Protein AF-A0A2E1YFL0-F1 (afdb_monomer)

Foldseek 3Di:
DPPPPVVPVPPCPCVVPDPPPPQDPVSVVVVVCVVPVPVVVVVVVVVCVVCVVVVNVCVVVVPD

Secondary structure (DSSP, 8-state):
-PPP------TTTTTTSPPTT---HHHHHHHHHHHHHHHHHHHHHHHHHHHHHTT-HHHHHT--

Solvent-accessible surface area (backbone atoms only — not comparable to full-atom values): 4091 Å² total; per-residue (Å²): 131,82,78,77,74,78,78,62,72,60,89,61,80,56,67,86,50,76,66,92,80,72,63,50,72,65,58,50,50,52,52,51,43,56,71,60,43,48,63,53,51,52,53,50,53,52,53,51,52,50,32,49,76,68,70,44,43,46,76,74,70,70,63,124

Mean predicted aligned error: 12.07 Å

pLDDT: mean 80.81, std 11.32, range [45.44, 95.44]

Structure (mmCIF, N/CA/C/O backbone):
data_AF-A0A2E1YFL0-F1
#
_entry.id   AF-A0A2E1YFL0-F1
#
loop_
_atom_site.group_PDB
_atom_site.id
_atom_site.type_symbol
_atom_site.label_atom_id
_atom_site.label_alt_id
_atom_site.label_comp_id
_atom_site.label_asym_id
_atom_site.label_entity_id
_atom_site.label_seq_id
_atom_site.pdbx_PDB_ins_code
_atom_site.Cartn_x
_atom_site.Cartn_y
_atom_site.Cartn_z
_atom_site.occupancy
_atom_site.B_iso_or_equiv
_atom_site.auth_seq_id
_atom_site.auth_comp_id
_atom_site.auth_asym_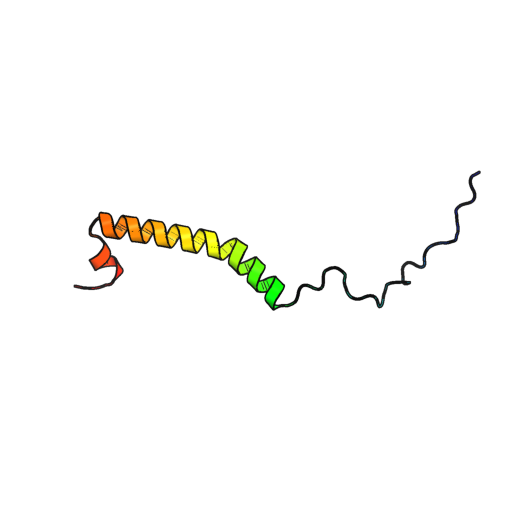id
_atom_site.auth_atom_id
_atom_site.pdbx_PDB_model_num
ATOM 1 N N . MET A 1 1 ? -39.936 26.034 31.129 1.00 45.44 1 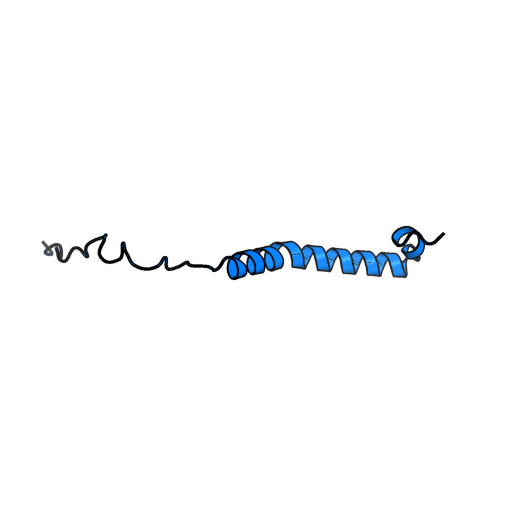MET A N 1
ATOM 2 C CA . MET A 1 1 ? -38.593 25.447 31.313 1.00 45.44 1 MET A CA 1
ATOM 3 C C . MET A 1 1 ? -38.714 23.955 31.084 1.00 45.44 1 MET A C 1
ATOM 5 O O . MET A 1 1 ? -39.378 23.284 31.862 1.00 45.44 1 MET A O 1
ATOM 9 N N . THR A 1 2 ? -38.191 23.466 29.965 1.00 63.09 2 THR A N 1
ATOM 10 C CA . THR A 1 2 ? -38.151 22.039 29.631 1.00 63.09 2 THR A CA 1
ATOM 11 C C . THR A 1 2 ? -37.278 21.354 30.681 1.00 63.09 2 THR A C 1
ATOM 13 O O . THR A 1 2 ? -36.135 21.766 30.868 1.00 63.09 2 THR A O 1
ATOM 16 N N . ARG A 1 3 ? -37.827 20.394 31.440 1.00 66.62 3 ARG A N 1
ATOM 17 C CA . ARG A 1 3 ? -37.046 19.583 32.390 1.00 66.62 3 ARG A CA 1
ATOM 18 C C . ARG A 1 3 ? -35.863 18.999 31.615 1.00 66.62 3 ARG A C 1
ATOM 20 O O . ARG A 1 3 ? -36.092 18.326 30.616 1.00 66.62 3 ARG A O 1
ATOM 27 N N . ILE A 1 4 ? -34.635 19.287 32.046 1.00 63.00 4 ILE A N 1
ATOM 28 C CA . ILE A 1 4 ? -33.459 18.548 31.583 1.00 63.00 4 ILE A CA 1
ATOM 29 C C . ILE A 1 4 ? -33.757 17.090 31.924 1.00 63.00 4 ILE A C 1
ATOM 31 O O . ILE A 1 4 ? -34.065 16.783 33.076 1.00 63.00 4 ILE A O 1
ATOM 35 N N . ASP A 1 5 ? -33.799 16.235 30.909 1.00 63.81 5 ASP A N 1
ATOM 36 C CA . ASP A 1 5 ? -33.979 14.804 31.093 1.00 63.81 5 ASP A CA 1
ATOM 37 C C . ASP A 1 5 ? -32.706 14.281 31.763 1.00 63.81 5 ASP A C 1
ATOM 39 O O . ASP A 1 5 ? -31.707 14.009 31.107 1.00 63.81 5 ASP A O 1
ATOM 43 N N . VAL A 1 6 ? -32.722 14.246 33.101 1.00 60.16 6 VAL A N 1
ATOM 44 C CA . VAL A 1 6 ? -31.625 13.745 33.949 1.00 60.16 6 VAL A CA 1
ATOM 45 C C . VAL A 1 6 ? -31.581 12.214 33.938 1.00 60.16 6 VAL A C 1
ATOM 47 O O . VAL A 1 6 ? -30.938 11.597 34.784 1.00 60.16 6 VAL A O 1
ATOM 50 N N . THR A 1 7 ? -32.207 11.574 32.948 1.00 62.88 7 THR A N 1
ATOM 51 C CA . THR A 1 7 ? -31.734 10.278 32.462 1.00 62.88 7 THR A CA 1
ATOM 52 C C . THR A 1 7 ? -30.420 10.513 31.713 1.00 62.88 7 THR A C 1
ATOM 54 O O . THR A 1 7 ? -30.297 10.258 30.516 1.00 62.88 7 THR A O 1
ATOM 57 N N . ASP A 1 8 ? -29.449 11.092 32.420 1.00 59.97 8 ASP A N 1
ATOM 58 C CA . ASP A 1 8 ? -28.097 11.291 31.942 1.00 59.97 8 ASP A CA 1
ATOM 59 C C . ASP A 1 8 ? -27.566 9.882 31.729 1.00 59.97 8 ASP A C 1
ATOM 61 O O . ASP A 1 8 ? -27.379 9.118 32.682 1.00 59.97 8 ASP A O 1
ATOM 65 N N . LYS A 1 9 ? -27.510 9.467 30.461 1.00 70.50 9 LYS A N 1
ATOM 66 C CA . LYS A 1 9 ? -26.965 8.168 30.094 1.00 70.50 9 LYS A CA 1
ATOM 67 C C . LYS A 1 9 ? -25.571 8.148 30.678 1.00 70.50 9 LYS A C 1
ATOM 69 O O . LYS A 1 9 ? -24.725 8.898 30.202 1.00 70.50 9 LYS A O 1
ATOM 74 N N . ASP A 1 10 ? -25.384 7.314 31.697 1.00 79.06 10 ASP A N 1
ATOM 75 C CA . ASP A 1 10 ? -24.106 7.159 32.368 1.00 79.06 10 ASP A CA 1
ATOM 76 C C . ASP A 1 10 ? -23.003 7.097 31.295 1.00 79.06 10 ASP A C 1
ATOM 78 O O . ASP A 1 10 ? -23.031 6.193 30.446 1.00 79.06 10 ASP A O 1
ATOM 82 N N . PRO A 1 11 ? -22.079 8.078 31.265 1.00 74.88 11 PRO A N 1
ATOM 83 C CA . PRO A 1 11 ? -21.054 8.151 30.232 1.00 74.88 11 PRO A CA 1
ATOM 84 C C . PRO A 1 11 ? -20.127 6.929 30.264 1.00 74.88 11 PRO A C 1
ATOM 86 O O . PRO A 1 11 ? -19.430 6.668 29.283 1.00 74.88 11 PRO A O 1
ATOM 89 N N . PHE A 1 12 ? -20.160 6.149 31.350 1.00 79.88 12 PHE A N 1
ATOM 90 C CA . PHE A 1 12 ? -19.417 4.910 31.533 1.00 79.88 12 PHE A CA 1
ATOM 91 C C . PHE A 1 12 ? -20.251 3.641 31.324 1.00 79.88 12 PHE A C 1
ATOM 93 O O . PHE A 1 12 ? -19.695 2.550 31.397 1.00 79.88 12 PHE A O 1
ATOM 100 N N . ALA A 1 13 ? -21.536 3.735 30.959 1.00 83.19 13 ALA A N 1
ATOM 101 C CA . ALA A 1 13 ? -22.381 2.561 30.694 1.00 83.19 13 ALA A CA 1
ATOM 102 C C . ALA A 1 13 ? -21.818 1.627 29.604 1.00 83.19 13 ALA A C 1
ATOM 104 O O . ALA A 1 13 ? -22.181 0.457 29.538 1.00 83.19 13 ALA A O 1
ATOM 105 N N . ASN A 1 14 ? -20.937 2.149 28.743 1.00 78.00 14 ASN A N 1
ATOM 106 C CA . ASN A 1 14 ? -20.238 1.399 27.700 1.00 78.00 14 ASN A CA 1
ATOM 107 C C . ASN A 1 14 ? -18.710 1.412 27.889 1.00 78.00 14 ASN A C 1
ATOM 109 O O . ASN A 1 14 ? -17.988 1.186 26.922 1.00 78.00 14 ASN A O 1
ATOM 113 N N . ALA A 1 15 ? -18.199 1.711 29.088 1.00 79.75 15 ALA A N 1
ATOM 114 C CA . ALA A 1 15 ? -16.755 1.757 29.345 1.00 79.75 15 ALA A CA 1
ATOM 115 C C . ALA A 1 15 ? -16.083 0.389 29.135 1.00 79.75 15 ALA A C 1
ATOM 117 O O . ALA A 1 15 ? -14.956 0.331 28.650 1.00 79.75 15 ALA A O 1
ATOM 118 N N . ASP A 1 16 ? -16.813 -0.690 29.426 1.00 81.00 16 ASP A N 1
ATOM 119 C CA . ASP A 1 16 ? -16.372 -2.072 29.212 1.00 81.00 16 ASP A CA 1
ATOM 120 C C . ASP A 1 16 ? -16.767 -2.624 27.832 1.00 81.00 16 ASP A C 1
ATOM 122 O O . ASP A 1 16 ? -16.473 -3.777 27.510 1.00 81.00 16 ASP A O 1
ATOM 126 N N . ALA A 1 17 ? -17.465 -1.835 27.007 1.00 82.94 17 ALA A N 1
ATOM 127 C CA . ALA A 1 17 ? -17.832 -2.269 25.668 1.00 82.94 17 ALA A CA 1
ATOM 128 C C . ALA A 1 17 ? -16.579 -2.362 24.793 1.00 82.94 17 ALA A C 1
ATOM 130 O O . ALA A 1 17 ? -15.703 -1.495 24.826 1.00 82.94 17 ALA A O 1
ATOM 131 N N . GLU A 1 18 ? -16.508 -3.412 23.977 1.00 80.25 18 GLU A N 1
ATOM 132 C CA . GLU A 1 18 ? -15.400 -3.586 23.049 1.00 80.25 18 GLU A CA 1
ATOM 133 C C . GLU A 1 18 ? -15.284 -2.356 22.128 1.00 80.25 18 GLU A C 1
ATOM 135 O O . GLU A 1 18 ? -16.311 -1.853 21.648 1.00 80.25 18 GLU A O 1
ATOM 140 N N . PRO A 1 19 ? -14.062 -1.841 21.873 1.00 77.88 19 PRO A N 1
ATOM 141 C CA . PRO A 1 19 ? -13.875 -0.702 20.992 1.00 77.88 19 PRO A CA 1
ATOM 142 C C . PRO A 1 19 ? -14.578 -0.948 19.661 1.00 77.88 19 PRO A C 1
ATOM 144 O O . PRO A 1 19 ? -14.297 -1.918 18.960 1.00 77.88 19 PRO A O 1
ATOM 147 N N . LYS A 1 20 ? -15.489 -0.043 19.296 1.00 72.69 20 LYS A N 1
ATOM 148 C CA . LYS A 1 20 ? -16.285 -0.153 18.064 1.00 72.69 20 LYS A CA 1
ATOM 149 C C . LYS A 1 20 ? -15.414 -0.278 16.805 1.00 72.69 20 LYS A C 1
ATOM 151 O O . LYS A 1 20 ? -15.834 -0.886 15.826 1.00 72.69 20 LYS A O 1
ATOM 156 N N . ASP A 1 21 ? -14.195 0.254 16.876 1.00 70.88 21 ASP A N 1
ATOM 157 C CA . ASP A 1 21 ? -13.163 0.175 15.846 1.00 70.88 21 ASP A CA 1
ATOM 158 C C . ASP A 1 21 ? -12.090 -0.883 16.164 1.00 70.88 21 ASP A C 1
ATOM 160 O O . ASP A 1 21 ? -10.903 -0.663 15.909 1.00 70.88 21 ASP A O 1
ATOM 164 N N . ASN A 1 22 ? -12.469 -2.044 16.711 1.00 72.38 22 ASN A N 1
ATOM 165 C CA . ASN A 1 22 ? -11.545 -3.169 16.834 1.00 72.38 22 ASN A CA 1
ATOM 166 C C . ASN A 1 22 ? -11.225 -3.742 15.440 1.00 72.38 22 ASN A C 1
ATOM 168 O O . ASN A 1 22 ? -11.848 -4.681 14.943 1.00 72.38 22 ASN A O 1
ATOM 172 N N . VAL A 1 23 ? -10.256 -3.130 14.761 1.00 75.44 23 VAL A N 1
ATOM 173 C CA . VAL A 1 23 ? -9.644 -3.688 13.557 1.00 75.44 23 VAL A CA 1
ATOM 174 C C . VAL A 1 23 ? -8.581 -4.674 14.008 1.00 75.44 23 VAL A C 1
ATOM 176 O O . VAL A 1 23 ? -7.593 -4.293 14.633 1.00 75.44 23 VAL A O 1
ATOM 179 N N . THR A 1 24 ? -8.756 -5.946 13.651 1.00 85.69 24 THR A N 1
ATOM 180 C CA . THR A 1 24 ? -7.715 -6.955 13.866 1.00 85.69 24 THR A CA 1
ATOM 181 C C . THR A 1 24 ? -6.399 -6.498 13.232 1.00 85.69 24 THR A C 1
ATOM 183 O O . THR A 1 24 ? -6.398 -5.782 12.225 1.00 85.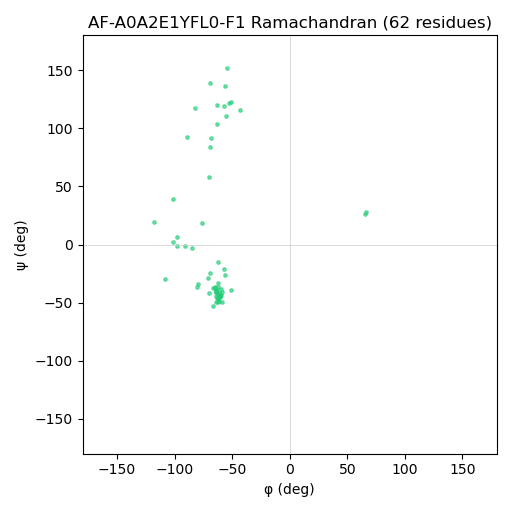69 24 THR A O 1
ATOM 186 N N . ALA A 1 25 ? -5.261 -6.947 13.772 1.00 86.00 25 ALA A N 1
ATOM 187 C CA . ALA A 1 25 ? -3.947 -6.623 13.209 1.00 86.00 25 ALA A CA 1
ATOM 188 C C . ALA A 1 25 ? -3.881 -6.928 11.697 1.00 86.00 25 ALA A C 1
ATOM 190 O O . ALA A 1 25 ? -3.380 -6.126 10.911 1.00 86.00 25 ALA A O 1
ATOM 191 N N . LEU A 1 26 ? -4.487 -8.039 11.264 1.00 87.38 26 LEU A N 1
ATOM 192 C CA . LEU A 1 26 ? -4.618 -8.397 9.848 1.00 87.38 26 LEU A CA 1
ATOM 193 C C . LEU A 1 26 ? -5.472 -7.395 9.050 1.00 87.38 26 LEU A C 1
ATOM 195 O O . LEU A 1 26 ? -5.114 -7.028 7.927 1.00 87.38 26 LEU A O 1
ATOM 199 N N . GLY A 1 27 ? -6.577 -6.911 9.619 1.00 87.81 27 GLY A N 1
ATOM 200 C CA . GLY A 1 27 ? -7.405 -5.858 9.024 1.00 87.81 27 GLY A CA 1
ATOM 201 C C . GLY A 1 27 ? -6.656 -4.531 8.864 1.00 87.81 27 GLY A C 1
ATOM 202 O O . GLY A 1 27 ? -6.814 -3.845 7.855 1.00 87.81 27 GLY A O 1
ATOM 203 N N . PHE A 1 28 ? -5.787 -4.193 9.816 1.00 88.75 28 PHE A N 1
ATOM 204 C CA . PHE A 1 28 ? -4.924 -3.017 9.722 1.00 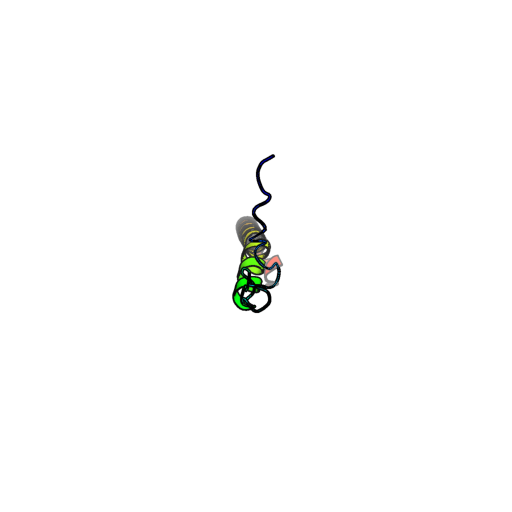88.75 28 PHE A CA 1
ATOM 205 C C . PHE A 1 28 ? -3.881 -3.160 8.603 1.00 88.75 28 PHE A C 1
ATOM 207 O O . PHE A 1 28 ? -3.807 -2.310 7.711 1.00 88.75 28 PHE A O 1
ATOM 214 N N . PHE A 1 29 ? -3.115 -4.255 8.596 1.00 90.81 29 PHE A N 1
ATOM 215 C CA . PHE A 1 29 ? -2.055 -4.458 7.603 1.00 90.81 29 PHE A CA 1
ATOM 216 C C . PHE A 1 29 ? -2.594 -4.627 6.182 1.00 90.81 29 PHE A C 1
ATOM 218 O O . PHE A 1 29 ? -2.012 -4.083 5.247 1.00 90.81 29 PHE A O 1
ATOM 225 N N . SER A 1 30 ? -3.730 -5.303 5.998 1.00 90.06 30 SER A N 1
ATOM 226 C CA . SER A 1 30 ? -4.364 -5.414 4.676 1.00 90.06 30 SER A CA 1
ATOM 227 C C . SER A 1 30 ? -4.750 -4.045 4.108 1.00 90.06 30 SER A C 1
ATOM 229 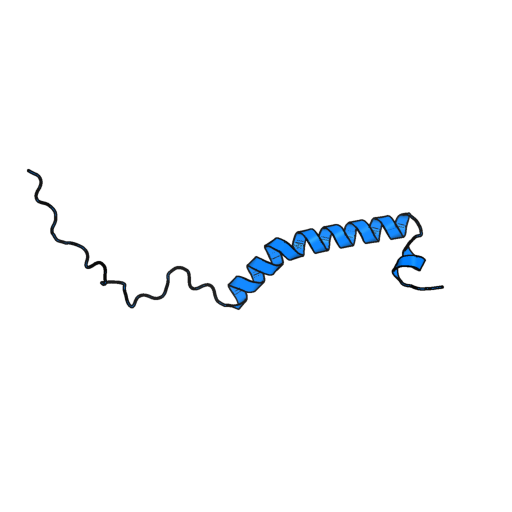O O . SER A 1 30 ? -4.424 -3.748 2.959 1.00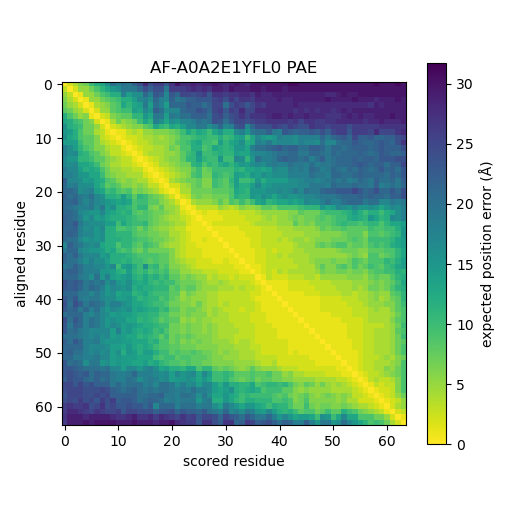 90.06 30 SER A O 1
ATOM 231 N N . ARG A 1 31 ? -5.351 -3.157 4.913 1.00 87.81 31 ARG A N 1
ATOM 232 C CA . ARG A 1 31 ? -5.661 -1.776 4.496 1.00 87.81 31 ARG A CA 1
ATOM 233 C C . ARG A 1 31 ? -4.401 -0.970 4.189 1.00 87.81 31 ARG A C 1
ATOM 235 O O . ARG A 1 31 ? -4.391 -0.215 3.219 1.00 87.81 31 ARG A O 1
ATOM 242 N N . LEU A 1 32 ? -3.342 -1.141 4.980 1.00 89.31 32 LEU A N 1
ATOM 243 C CA . LEU A 1 32 ? -2.056 -0.477 4.759 1.00 89.31 32 LEU A CA 1
ATOM 244 C C . LEU A 1 32 ? -1.433 -0.895 3.416 1.00 89.31 32 LEU A C 1
ATOM 246 O O . LEU A 1 32 ? -1.063 -0.040 2.609 1.00 89.31 32 LEU A O 1
ATOM 250 N N . ILE A 1 33 ? -1.370 -2.202 3.151 1.00 90.50 33 ILE A N 1
ATOM 251 C CA . ILE A 1 33 ? -0.811 -2.764 1.915 1.00 90.50 33 ILE A CA 1
ATOM 252 C C . ILE A 1 33 ? -1.643 -2.340 0.707 1.00 90.50 33 ILE A C 1
ATOM 254 O O . 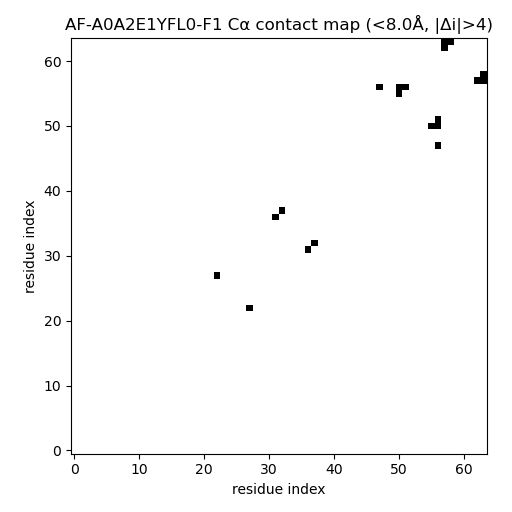ILE A 1 33 ? -1.082 -1.918 -0.300 1.00 90.50 33 ILE A O 1
ATOM 258 N N . LEU A 1 34 ? -2.972 -2.388 0.795 1.00 88.06 34 LEU A N 1
ATOM 259 C CA . LEU A 1 34 ? -3.830 -1.959 -0.310 1.00 88.06 34 LEU A CA 1
ATOM 260 C C . LEU A 1 34 ? -3.670 -0.464 -0.609 1.00 88.06 34 LEU A C 1
ATOM 262 O O . LEU A 1 34 ? -3.604 -0.078 -1.773 1.00 88.06 34 LEU A O 1
ATOM 266 N N . ARG A 1 35 ? -3.553 0.380 0.423 1.00 85.38 35 ARG A N 1
ATOM 267 C CA . ARG A 1 35 ? -3.458 1.834 0.247 1.00 85.38 35 ARG A CA 1
ATOM 268 C C . ARG A 1 35 ? -2.133 2.278 -0.367 1.00 85.38 35 ARG A C 1
ATOM 270 O O . ARG A 1 35 ? -2.134 3.165 -1.216 1.00 85.38 35 ARG A O 1
ATOM 277 N N . PHE A 1 36 ? -1.019 1.686 0.056 1.00 87.06 36 PHE A N 1
ATOM 278 C CA . PHE A 1 36 ? 0.318 2.140 -0.347 1.00 87.06 36 PHE A CA 1
ATOM 279 C C . PHE A 1 36 ? 1.028 1.189 -1.316 1.00 87.06 36 PHE A C 1
ATOM 281 O O . PHE A 1 36 ? 1.818 1.632 -2.148 1.00 87.06 36 PHE A O 1
ATOM 288 N N . GLY A 1 37 ? 0.740 -0.109 -1.243 1.00 89.62 37 GLY A N 1
ATOM 289 C CA . GLY A 1 37 ? 1.366 -1.140 -2.067 1.00 89.62 37 GLY A CA 1
ATOM 290 C C . GLY A 1 37 ? 0.769 -1.249 -3.466 1.00 89.62 37 GLY A C 1
ATOM 291 O O . GLY A 1 37 ? 1.517 -1.441 -4.419 1.00 89.62 37 GLY A O 1
ATOM 292 N N . PHE A 1 38 ? -0.547 -1.070 -3.625 1.00 88.75 38 PHE A N 1
ATOM 293 C CA . PHE A 1 38 ? -1.210 -1.295 -4.916 1.00 88.75 38 PHE A CA 1
ATOM 294 C C . PHE A 1 38 ? -0.728 -0.332 -6.012 1.00 88.75 38 PHE A C 1
ATOM 296 O O . PHE A 1 38 ? -0.320 -0.766 -7.087 1.00 88.75 38 PHE A O 1
ATOM 303 N N . TYR A 1 39 ? -0.688 0.973 -5.727 1.00 87.25 39 TYR A N 1
ATOM 304 C CA . TYR A 1 39 ? -0.201 1.972 -6.686 1.00 87.25 39 TYR A CA 1
ATOM 305 C C . TYR A 1 39 ? 1.289 1.806 -7.007 1.00 87.25 39 TYR A C 1
ATOM 307 O O . TYR A 1 39 ? 1.694 1.952 -8.158 1.00 87.25 39 TYR A O 1
ATOM 315 N N . ARG A 1 40 ? 2.101 1.451 -6.003 1.00 89.94 40 ARG A N 1
ATOM 316 C CA . ARG A 1 40 ? 3.527 1.136 -6.179 1.00 89.94 40 ARG A CA 1
ATOM 317 C C . ARG A 1 40 ? 3.730 -0.075 -7.085 1.00 89.94 40 ARG A C 1
ATOM 319 O O . ARG A 1 40 ? 4.557 -0.011 -7.991 1.00 89.94 40 ARG A O 1
ATOM 326 N N . LEU A 1 41 ? 2.967 -1.145 -6.862 1.00 91.75 41 LEU A N 1
ATOM 327 C CA . LEU A 1 41 ? 3.013 -2.355 -7.678 1.00 91.75 41 LEU A CA 1
ATOM 328 C C . LEU A 1 41 ? 2.624 -2.046 -9.126 1.00 91.75 41 LEU A C 1
ATOM 330 O O . LEU A 1 41 ? 3.359 -2.402 -10.040 1.00 91.75 41 LEU A O 1
ATOM 334 N N . MET A 1 42 ? 1.516 -1.330 -9.332 1.00 92.94 42 MET A N 1
ATOM 335 C CA . MET A 1 42 ? 1.064 -0.946 -10.671 1.00 92.94 42 MET A CA 1
ATOM 336 C C . MET A 1 42 ? 2.095 -0.087 -11.406 1.00 92.94 42 MET A C 1
ATOM 338 O O . MET A 1 42 ? 2.410 -0.369 -12.559 1.00 92.94 42 MET A O 1
ATOM 342 N N . GLY A 1 43 ? 2.676 0.914 -10.738 1.00 93.62 43 GLY A N 1
ATOM 343 C CA . GLY A 1 43 ? 3.738 1.734 -11.322 1.00 93.62 43 GLY A CA 1
ATOM 344 C C . GLY A 1 43 ? 4.962 0.908 -11.718 1.00 93.62 43 GLY A C 1
ATOM 345 O O . GLY A 1 43 ? 5.479 1.066 -12.818 1.00 93.62 43 GLY A O 1
ATOM 346 N N . MET A 1 44 ? 5.387 -0.026 -10.864 1.00 92.12 44 MET A N 1
ATOM 347 C CA . MET A 1 44 ? 6.498 -0.931 -11.168 1.00 92.12 44 MET A CA 1
ATOM 348 C C . MET A 1 44 ? 6.201 -1.816 -12.386 1.00 92.12 44 MET A C 1
ATOM 350 O O . MET A 1 44 ? 7.051 -1.936 -13.264 1.00 92.12 44 MET A O 1
ATOM 354 N N . LEU A 1 45 ? 5.000 -2.396 -12.475 1.00 94.56 45 LEU A N 1
ATOM 355 C CA . LEU A 1 45 ? 4.595 -3.231 -13.612 1.00 94.56 45 LEU A CA 1
ATOM 356 C C . LEU A 1 45 ? 4.579 -2.447 -14.929 1.00 94.56 45 LEU A C 1
ATOM 358 O O . LEU A 1 45 ? 5.072 -2.944 -15.940 1.00 94.56 45 LEU A O 1
ATOM 362 N N . VAL A 1 46 ? 4.059 -1.217 -14.916 1.00 95.44 46 VAL A N 1
ATOM 363 C CA . VAL A 1 46 ? 4.066 -0.335 -16.093 1.00 95.44 46 VAL A CA 1
ATOM 364 C C . VAL A 1 46 ? 5.497 0.008 -16.506 1.00 95.44 46 VAL A C 1
ATOM 366 O O . VAL A 1 46 ? 5.833 -0.118 -17.681 1.00 95.44 46 VAL A O 1
ATOM 369 N N . SER A 1 47 ? 6.361 0.374 -15.558 1.00 91.06 47 SER A N 1
ATOM 370 C CA . SER A 1 47 ? 7.771 0.669 -15.841 1.00 91.06 47 SER A CA 1
ATOM 371 C C . SER A 1 47 ? 8.519 -0.534 -16.421 1.00 91.06 47 SER A C 1
ATOM 373 O O . SER A 1 47 ? 9.272 -0.376 -17.378 1.00 91.06 47 SER A O 1
ATOM 375 N N . LEU A 1 48 ? 8.282 -1.742 -15.895 1.00 92.00 48 LEU A N 1
ATOM 376 C CA . LEU A 1 48 ? 8.864 -2.980 -16.429 1.00 92.00 48 LEU A CA 1
ATOM 377 C C . LEU A 1 48 ? 8.373 -3.276 -17.851 1.00 92.00 48 LEU A C 1
ATOM 379 O O . LEU A 1 48 ? 9.160 -3.676 -18.706 1.00 92.00 48 LEU A O 1
ATOM 383 N N . LEU A 1 49 ? 7.085 -3.050 -18.123 1.00 93.31 49 LEU A N 1
ATOM 384 C CA . LEU A 1 49 ? 6.518 -3.220 -19.458 1.00 93.31 49 LEU A CA 1
ATOM 385 C C . LEU A 1 49 ? 7.162 -2.258 -20.464 1.00 93.31 49 LEU A C 1
ATOM 387 O O . LEU A 1 49 ? 7.548 -2.680 -21.551 1.00 93.31 49 LEU A O 1
ATOM 391 N N . ILE A 1 50 ? 7.310 -0.985 -20.089 1.00 93.31 50 ILE A N 1
ATOM 392 C CA . ILE A 1 50 ? 7.984 0.029 -20.911 1.00 93.31 50 ILE A CA 1
ATOM 393 C C . ILE A 1 50 ? 9.424 -0.394 -21.194 1.00 93.31 50 ILE A C 1
ATOM 395 O O . ILE A 1 50 ? 9.835 -0.408 -22.350 1.00 93.31 50 ILE A O 1
ATOM 399 N N . ALA A 1 51 ? 10.170 -0.789 -20.162 1.00 90.75 51 ALA A N 1
ATOM 400 C CA . ALA A 1 51 ? 11.558 -1.196 -20.323 1.00 90.75 51 ALA A CA 1
ATOM 401 C C . ALA A 1 51 ? 11.717 -2.380 -21.287 1.00 90.75 51 ALA A C 1
ATOM 403 O O . ALA A 1 51 ? 12.589 -2.341 -22.150 1.00 90.75 51 ALA A O 1
ATOM 404 N N . LYS A 1 52 ? 10.820 -3.371 -21.215 1.00 90.12 52 LYS A N 1
ATOM 405 C CA . LYS A 1 52 ? 10.779 -4.490 -22.165 1.00 90.12 52 LYS A CA 1
ATOM 406 C C . LYS A 1 52 ? 10.548 -4.027 -23.607 1.00 90.12 52 LYS A C 1
ATOM 408 O O . LYS A 1 52 ? 11.222 -4.493 -24.516 1.00 90.12 52 LYS A O 1
ATOM 413 N N . TYR A 1 53 ? 9.613 -3.103 -23.841 1.00 92.25 53 TYR A N 1
ATOM 414 C CA . TYR A 1 53 ? 9.375 -2.570 -25.191 1.00 92.25 53 TYR A CA 1
ATOM 415 C C . TYR A 1 53 ? 10.520 -1.694 -25.710 1.00 92.25 53 TYR A C 1
ATOM 417 O O . TYR A 1 53 ? 10.686 -1.565 -26.920 1.00 92.25 53 TYR A O 1
ATOM 425 N N . MET A 1 54 ? 11.306 -1.102 -24.813 1.00 91.62 54 MET A N 1
ATOM 426 C CA . MET A 1 54 ? 12.495 -0.322 -25.155 1.00 91.62 54 MET A CA 1
ATOM 427 C C . MET A 1 54 ? 13.756 -1.183 -25.336 1.00 91.62 54 MET A C 1
ATOM 429 O O . MET A 1 54 ? 14.798 -0.629 -25.674 1.00 91.62 54 MET A O 1
ATOM 433 N N . GLY A 1 55 ? 13.684 -2.503 -25.110 1.00 86.69 55 GLY A N 1
ATOM 434 C CA . GLY A 1 55 ? 14.852 -3.395 -25.142 1.00 86.69 55 GLY A CA 1
ATOM 435 C C . GLY A 1 55 ? 15.855 -3.114 -24.018 1.00 86.69 55 GLY A C 1
ATOM 436 O O . GLY A 1 55 ? 17.056 -3.291 -24.192 1.00 86.69 55 GLY A O 1
ATOM 437 N N . LEU A 1 56 ? 15.376 -2.588 -22.887 1.00 83.25 56 LEU A N 1
ATOM 438 C CA . LEU A 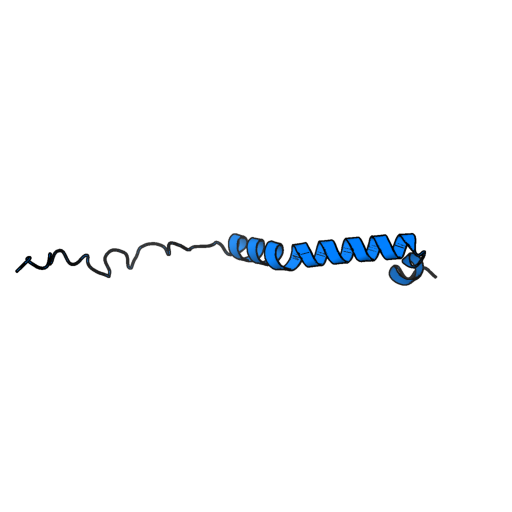1 56 ? 16.178 -2.290 -21.696 1.00 83.25 56 LEU A CA 1
ATOM 439 C C . LEU A 1 56 ? 16.078 -3.396 -20.634 1.00 83.25 56 LEU A C 1
ATOM 441 O O . LEU A 1 56 ? 16.553 -3.227 -19.510 1.00 83.25 56 LEU A O 1
ATOM 445 N N . ASP A 1 57 ? 15.426 -4.509 -20.958 1.00 78.75 57 ASP A N 1
ATOM 446 C CA . ASP A 1 57 ? 15.216 -5.640 -20.063 1.00 78.75 57 ASP A CA 1
ATOM 447 C C . ASP A 1 57 ? 16.526 -6.338 -19.676 1.00 78.75 57 ASP A C 1
ATOM 449 O O . ASP A 1 57 ? 16.695 -6.665 -18.500 1.00 78.75 57 ASP A O 1
ATOM 453 N N . ASP A 1 58 ? 17.499 -6.439 -20.582 1.00 76.00 58 ASP A N 1
ATOM 454 C CA . ASP A 1 58 ? 18.820 -7.021 -20.283 1.00 76.00 58 ASP A CA 1
ATOM 455 C C . ASP A 1 58 ? 19.562 -6.254 -19.168 1.00 76.00 58 ASP A C 1
ATOM 457 O O . ASP A 1 58 ? 20.141 -6.856 -18.257 1.00 76.00 58 ASP A O 1
ATOM 461 N N . TYR A 1 59 ? 19.454 -4.918 -19.155 1.00 74.19 59 TYR A N 1
ATOM 462 C CA . TYR A 1 59 ? 20.029 -4.058 -18.108 1.00 74.19 59 TYR A CA 1
ATOM 463 C C . TYR A 1 59 ? 19.300 -4.171 -16.764 1.00 74.19 59 TYR A C 1
ATOM 465 O O . TYR A 1 59 ? 19.901 -3.956 -15.712 1.00 74.19 59 TYR A O 1
ATOM 473 N N . LEU A 1 60 ? 18.004 -4.486 -16.786 1.00 72.44 60 LEU A 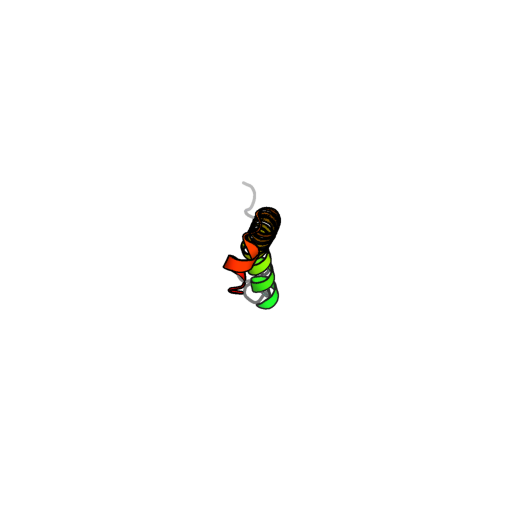N 1
ATOM 474 C CA . LEU A 1 60 ? 17.175 -4.639 -15.588 1.00 72.44 60 LEU A CA 1
ATOM 475 C C . LEU A 1 60 ? 17.374 -5.990 -14.903 1.00 72.44 60 LEU A C 1
ATOM 477 O O . LEU A 1 60 ? 17.303 -6.060 -13.676 1.00 72.44 60 LEU A O 1
ATOM 481 N N . PHE A 1 61 ? 17.623 -7.048 -15.677 1.00 75.69 61 PHE A N 1
ATOM 482 C CA . PHE A 1 61 ? 17.824 -8.403 -15.158 1.00 75.69 61 PHE A CA 1
ATOM 483 C C . PHE A 1 61 ? 19.299 -8.794 -15.011 1.00 75.69 61 PHE A C 1
ATOM 485 O O . PHE A 1 61 ? 19.587 -9.878 -14.508 1.00 75.69 61 PHE A O 1
ATOM 492 N N . GLY A 1 62 ? 20.230 -7.910 -15.388 1.00 64.62 62 GLY A N 1
ATOM 493 C CA . GLY A 1 62 ? 21.668 -8.139 -15.238 1.00 64.62 62 GLY A CA 1
ATOM 494 C C . GLY A 1 62 ? 22.188 -9.286 -16.104 1.00 64.62 62 GLY A C 1
ATOM 495 O O . GLY A 1 62 ? 23.177 -9.920 -15.744 1.00 64.62 62 GLY A O 1
ATOM 496 N N . MET A 1 63 ? 21.508 -9.575 -17.215 1.00 62.50 63 MET A N 1
ATOM 497 C CA . MET A 1 63 ? 21.939 -10.574 -18.186 1.00 62.50 63 MET A CA 1
ATOM 498 C C . MET A 1 63 ? 22.830 -9.878 -19.218 1.00 62.50 63 MET A C 1
ATOM 500 O O . MET A 1 63 ? 22.345 -9.285 -20.174 1.00 62.50 63 MET A O 1
ATOM 504 N N . THR A 1 64 ? 24.138 -9.903 -18.964 1.00 58.97 64 THR A N 1
ATOM 505 C CA . THR A 1 64 ? 25.199 -9.612 -19.944 1.00 58.97 64 THR A CA 1
ATOM 506 C C . THR A 1 64 ? 25.818 -10.903 -20.436 1.00 58.97 64 THR A C 1
ATOM 508 O O . THR A 1 64 ? 26.083 -11.758 -19.556 1.00 58.97 64 THR A O 1
#

Sequence (64 aa):
MTRIDVTDKDPFANADAEPKDNVTALGFFSRLILRFGFYRLMGMLVSLLIAKYMGLDDYLFGMT

Radius of gyration: 27.18 Å; Cα contacts (8 Å, |Δi|>4): 10; chains: 1; bounding box: 64×36×59 Å